Protein AF-A0A132MU27-F1 (afdb_monomer_lite)

pLDDT: mean 71.41, std 14.37, range [37.22, 94.31]

Secondary structure (DSSP, 8-state):
--------PPPHHHHHHHHHTSHHHHHHHHHHHHTHHHHHHHHHHHHHHHHHTTT-SHHHHHHHHHHHHHHHH--SS-TT--HHHHHHHHHHHHHHHHHHHHHHHHHHHSGGGSHHHHHHHHHHHHHHHHHHHHHHHS-----SHHHHHHHHT-HHHHHHHHHHHHHHHHHHHHTT--

InterPro domains:
  IPR012440 Helical membrane plugin domain [PF07849] (136-173)

Foldseek 3Di:
DDDDPDDPDQPVVNVVVVQCVPVVSVVVVVVCVVCVVVVVVVVVVVVVCVVCVVPDPPVVVVVVVVVVVVVVVPPDDPVPDPPVVVVVVCVVVVVVCVVCVVVVVCCCPDCVVPPVVVVVVVVVVVVVVVVVVCCVVPNDDQPDPVSVVVCCVDPVNVVVVVVVVVVVVVVVVVVVPD

Radius of gyration: 27.12 Å; chains: 1; bounding box: 75×50×61 Å

Structure (mmCIF, N/CA/C/O backbone):
data_AF-A0A132MU27-F1
#
_entry.id   AF-A0A132MU27-F1
#
loop_
_atom_site.group_PDB
_atom_site.id
_atom_site.type_symbol
_atom_site.label_atom_id
_atom_site.label_alt_id
_atom_site.label_comp_id
_atom_site.label_asym_id
_atom_site.label_entity_id
_atom_site.label_seq_id
_atom_site.pdbx_PDB_ins_code
_atom_site.Cartn_x
_atom_site.Cartn_y
_atom_site.Cartn_z
_atom_site.occupancy
_atom_site.B_iso_or_equiv
_atom_site.auth_seq_id
_atom_site.auth_comp_id
_atom_site.auth_asym_id
_atom_site.auth_atom_id
_atom_site.pdbx_PDB_model_num
ATOM 1 N N . MET A 1 1 ? -47.646 1.690 -1.107 1.00 37.22 1 MET A N 1
ATOM 2 C CA . MET A 1 1 ? -47.202 0.755 -2.160 1.00 37.22 1 MET A CA 1
ATOM 3 C C . MET A 1 1 ? -45.882 1.302 -2.684 1.00 37.22 1 MET A C 1
ATOM 5 O O . MET A 1 1 ? -45.876 2.269 -3.428 1.00 37.22 1 MET A O 1
ATOM 9 N N . THR A 1 2 ? -44.783 0.818 -2.113 1.00 47.59 2 THR A N 1
ATOM 10 C CA . THR A 1 2 ? -43.403 1.293 -2.293 1.00 47.59 2 THR A CA 1
ATOM 11 C C . THR A 1 2 ? -42.702 0.382 -3.291 1.00 47.59 2 THR A C 1
ATOM 13 O O . THR A 1 2 ? -42.599 -0.813 -3.022 1.00 47.59 2 THR A O 1
ATOM 16 N N . ILE A 1 3 ? -42.241 0.920 -4.419 1.00 47.19 3 ILE A N 1
ATOM 17 C CA . ILE A 1 3 ? -41.432 0.178 -5.391 1.00 47.19 3 ILE A CA 1
ATOM 18 C C . ILE A 1 3 ? -40.137 0.967 -5.627 1.00 47.19 3 ILE A C 1
ATOM 20 O O . ILE A 1 3 ? -40.145 2.046 -6.205 1.00 47.19 3 ILE A O 1
ATOM 24 N N . GLU A 1 4 ? -39.067 0.392 -5.076 1.00 43.28 4 GLU A N 1
ATOM 25 C CA . GLU A 1 4 ? -37.697 0.355 -5.601 1.00 43.28 4 GLU A CA 1
ATOM 26 C C . GLU A 1 4 ? -36.893 1.651 -5.747 1.00 43.28 4 GLU A C 1
ATOM 28 O O . GLU A 1 4 ? -36.671 2.174 -6.833 1.00 43.28 4 GLU A O 1
ATOM 33 N N . SER A 1 5 ? -36.279 2.050 -4.632 1.00 44.66 5 SER A N 1
ATOM 34 C CA . SER A 1 5 ? -34.991 2.748 -4.651 1.00 44.66 5 SER A CA 1
ATOM 35 C C . SER A 1 5 ? -33.880 1.698 -4.822 1.00 44.66 5 SER A C 1
ATOM 37 O O . SER A 1 5 ? -33.265 1.257 -3.850 1.00 44.66 5 SER A O 1
ATOM 39 N N . GLN A 1 6 ? -33.703 1.190 -6.046 1.00 46.72 6 GLN A N 1
ATOM 40 C CA . GLN A 1 6 ? -32.565 0.333 -6.388 1.00 46.72 6 GLN A CA 1
ATOM 41 C C . GLN A 1 6 ? -31.283 1.176 -6.391 1.00 46.72 6 GLN A C 1
ATOM 43 O O . GLN A 1 6 ? -31.181 2.199 -7.062 1.00 46.72 6 GLN A O 1
ATOM 48 N N . LEU A 1 7 ? -30.313 0.723 -5.601 1.00 46.75 7 LEU A N 1
ATOM 49 C CA . LEU A 1 7 ? -28.955 1.239 -5.483 1.00 46.75 7 LEU A CA 1
ATOM 50 C C . LEU A 1 7 ? -28.255 1.214 -6.851 1.00 46.75 7 LEU A C 1
ATOM 52 O O . LEU A 1 7 ? -27.777 0.169 -7.291 1.00 46.75 7 LEU A O 1
ATOM 56 N N . ILE A 1 8 ? -28.170 2.365 -7.516 1.00 54.19 8 ILE A N 1
ATOM 57 C CA . ILE A 1 8 ? -27.272 2.555 -8.658 1.00 54.19 8 ILE A CA 1
ATOM 58 C C . ILE A 1 8 ? -25.855 2.590 -8.078 1.00 54.19 8 ILE A C 1
ATOM 60 O O . ILE A 1 8 ? -25.443 3.585 -7.483 1.00 54.19 8 ILE A O 1
ATOM 64 N N . ALA A 1 9 ? -25.122 1.479 -8.178 1.00 55.44 9 ALA A N 1
ATOM 65 C CA . ALA A 1 9 ? -23.683 1.491 -7.934 1.00 55.44 9 ALA A CA 1
ATOM 66 C C . ALA A 1 9 ? -23.051 2.536 -8.874 1.00 55.44 9 ALA A C 1
ATOM 68 O O . ALA A 1 9 ? -23.432 2.556 -10.049 1.00 55.44 9 ALA A O 1
ATOM 69 N N . PRO A 1 10 ? -22.130 3.399 -8.400 1.00 56.47 10 PRO A N 1
ATOM 70 C CA . PRO A 1 10 ? -21.512 4.406 -9.255 1.00 56.47 10 PRO A CA 1
ATOM 71 C C . PRO A 1 10 ? -20.882 3.690 -10.446 1.00 56.47 10 PRO A C 1
ATOM 73 O O . PRO A 1 10 ? -20.063 2.780 -10.272 1.00 56.47 10 PRO A O 1
ATOM 76 N N . SER A 1 11 ? -21.325 4.035 -11.654 1.00 72.56 11 SER A N 1
ATOM 77 C CA . SER A 1 11 ? -20.802 3.381 -12.840 1.00 72.56 11 SER A CA 1
ATOM 78 C C . SER A 1 11 ? -19.321 3.759 -12.985 1.00 72.56 11 SER A C 1
ATOM 80 O O . SER A 1 11 ? -18.911 4.848 -12.571 1.00 72.56 11 SER A O 1
ATOM 82 N N . PRO A 1 12 ? -18.472 2.901 -13.576 1.00 65.19 12 PRO A N 1
ATOM 83 C CA . PRO A 1 12 ? -17.072 3.244 -13.841 1.00 65.19 12 PRO A CA 1
ATOM 84 C C . PRO A 1 12 ? -16.915 4.562 -14.617 1.00 65.19 12 PRO A C 1
ATOM 86 O O . PRO A 1 12 ? -15.905 5.248 -14.480 1.00 65.19 12 PRO A O 1
ATOM 89 N N . VAL A 1 13 ? -17.935 4.926 -15.399 1.00 71.12 13 VAL A N 1
ATOM 90 C CA . VAL A 1 13 ? -18.027 6.189 -16.134 1.00 71.12 13 VAL A CA 1
ATOM 91 C C . VAL A 1 13 ? -18.216 7.373 -15.184 1.00 71.12 13 VAL A C 1
ATOM 93 O O . VAL A 1 13 ? -17.551 8.384 -15.371 1.00 71.12 13 VAL A O 1
ATOM 96 N N . ASP A 1 14 ? -19.009 7.241 -14.119 1.00 76.31 14 ASP A N 1
ATOM 97 C CA . ASP A 1 14 ? -19.209 8.296 -13.109 1.00 76.31 14 ASP A CA 1
ATOM 98 C C . ASP A 1 14 ? -17.938 8.539 -12.272 1.00 76.31 14 ASP A C 1
ATOM 100 O O . ASP A 1 14 ? -17.603 9.669 -11.906 1.00 76.31 14 ASP A O 1
ATOM 104 N N . ALA A 1 15 ? -17.164 7.481 -12.018 1.00 74.06 15 ALA A N 1
ATOM 105 C CA . ALA A 1 15 ? -15.860 7.582 -11.361 1.00 74.06 15 ALA A CA 1
ATOM 106 C C . ALA A 1 15 ? -14.797 8.259 -12.251 1.00 74.06 15 ALA A C 1
ATOM 108 O O . ALA A 1 15 ? -13.888 8.919 -11.749 1.00 74.06 15 ALA A O 1
ATOM 109 N N . LEU A 1 16 ? -14.904 8.110 -13.574 1.00 72.81 16 LEU A N 1
ATOM 110 C CA . LEU A 1 16 ? -14.079 8.836 -14.542 1.00 72.81 16 LEU A CA 1
ATOM 111 C C . LEU A 1 16 ? -14.532 10.291 -14.670 1.00 72.81 16 LEU A C 1
ATOM 113 O O . LEU A 1 16 ? -13.689 11.182 -14.674 1.00 72.81 16 LEU A O 1
ATOM 117 N N . LEU A 1 17 ? -15.843 10.540 -14.707 1.00 76.25 17 LEU A N 1
ATOM 118 C CA . LEU A 1 17 ? -16.416 11.883 -14.772 1.00 76.25 17 LEU A CA 1
ATOM 119 C C . LEU A 1 17 ? -15.997 12.729 -13.566 1.00 76.25 17 LEU A C 1
ATOM 121 O O . LEU A 1 17 ? -15.486 13.825 -13.749 1.00 76.25 17 LEU A O 1
ATOM 125 N N . SER A 1 18 ? -16.094 12.180 -12.352 1.00 77.00 18 SER A N 1
ATOM 126 C CA . SER A 1 18 ? -15.667 12.876 -11.125 1.00 77.00 18 SER A CA 1
ATOM 127 C C . SER A 1 18 ? -14.172 13.213 -11.099 1.00 77.00 18 SER A C 1
ATOM 129 O O . SER A 1 18 ? -13.781 14.233 -10.541 1.00 77.00 18 SER A O 1
ATOM 131 N N . LYS A 1 19 ? -13.320 12.405 -11.745 1.00 70.00 19 LYS A N 1
ATOM 132 C CA . LYS A 1 19 ? -11.892 12.722 -11.924 1.00 70.00 19 LYS A CA 1
ATOM 133 C C . LYS A 1 19 ? -11.653 13.760 -13.018 1.00 70.00 19 LYS A C 1
ATOM 135 O O . LYS A 1 19 ? -10.739 14.566 -12.905 1.00 70.00 19 LYS A O 1
ATOM 140 N N . LEU A 1 20 ? -12.463 13.760 -14.073 1.00 73.75 20 LEU A N 1
ATOM 141 C CA . LEU A 1 20 ? -12.405 14.761 -15.143 1.00 73.75 20 LEU A CA 1
ATOM 142 C C . LEU A 1 20 ? -12.992 16.116 -14.722 1.00 73.75 20 LEU A C 1
ATOM 144 O O . LEU A 1 20 ? -12.751 17.112 -15.388 1.00 73.75 20 LEU A O 1
ATOM 148 N N . GLU A 1 21 ? -13.723 16.188 -13.613 1.00 79.38 21 GLU A N 1
ATOM 149 C CA . GLU A 1 21 ? -14.134 17.460 -13.009 1.00 79.38 21 GLU A CA 1
ATOM 150 C C . GLU A 1 21 ? -12.968 18.178 -12.305 1.00 79.38 21 GLU A C 1
ATOM 152 O O . GLU A 1 21 ? -13.040 19.382 -12.049 1.00 79.38 21 GLU A O 1
ATOM 157 N N . GLU A 1 22 ? -11.860 17.481 -12.026 1.00 87.31 22 GLU A N 1
ATOM 158 C CA . GLU A 1 22 ? -10.672 18.090 -11.434 1.00 87.31 22 GLU A CA 1
ATOM 159 C C . GLU A 1 22 ? -9.880 18.888 -12.496 1.00 87.31 22 GLU A C 1
ATOM 161 O O . GLU A 1 22 ? -9.297 18.301 -13.414 1.00 87.31 22 GLU A O 1
ATOM 166 N N . PRO A 1 23 ? -9.736 20.224 -12.368 1.00 74.94 23 PRO A N 1
ATOM 167 C CA . PRO A 1 23 ? -9.128 21.063 -13.408 1.00 74.94 23 PRO A CA 1
ATOM 168 C C . PRO A 1 23 ? -7.649 20.741 -13.662 1.00 74.94 23 PRO A C 1
ATOM 170 O O . PRO A 1 23 ? -7.143 20.945 -14.763 1.00 74.94 23 PRO A O 1
ATOM 173 N N . ARG A 1 24 ? -6.950 20.195 -12.659 1.00 68.25 24 ARG A N 1
ATOM 174 C CA . ARG A 1 24 ? -5.571 19.711 -12.817 1.00 68.25 24 ARG A CA 1
ATOM 175 C C . ARG A 1 24 ? -5.498 18.456 -13.686 1.00 68.25 24 ARG A C 1
ATOM 177 O O . ARG A 1 24 ? -4.551 18.323 -14.452 1.00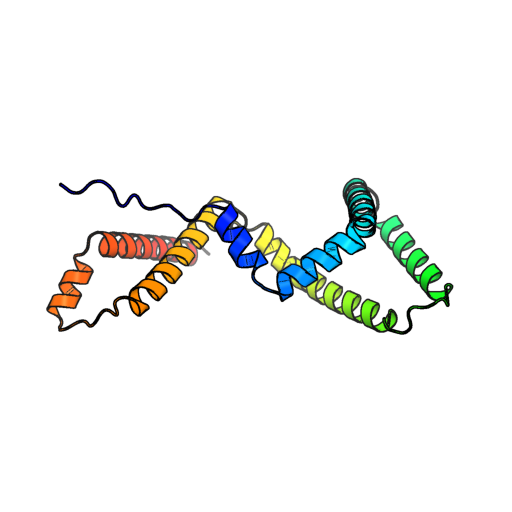 68.25 24 ARG A O 1
ATOM 184 N N . ILE A 1 25 ? -6.482 17.561 -13.577 1.00 80.50 25 ILE A N 1
ATOM 185 C CA . ILE A 1 25 ? -6.540 16.328 -14.367 1.00 80.50 25 ILE A CA 1
ATOM 186 C C . ILE A 1 25 ? -6.882 16.667 -15.813 1.00 80.50 25 ILE A C 1
ATOM 188 O O . ILE A 1 25 ? -6.219 16.165 -16.710 1.00 80.50 25 ILE A O 1
ATOM 192 N N . VAL A 1 26 ? -7.826 17.581 -16.048 1.00 77.56 26 VAL A N 1
ATOM 193 C CA . VAL A 1 26 ? -8.151 18.058 -17.402 1.00 77.56 26 VAL A CA 1
ATOM 194 C C . VAL A 1 26 ? -6.949 18.720 -18.069 1.00 77.56 26 VAL A C 1
ATOM 196 O O . VAL A 1 26 ? -6.654 18.412 -19.217 1.00 77.56 26 VAL A O 1
ATOM 199 N N . ALA A 1 27 ? -6.220 19.582 -17.353 1.00 70.12 27 ALA A N 1
ATOM 200 C CA . ALA A 1 27 ? -5.030 20.237 -17.893 1.00 70.12 27 ALA A CA 1
ATOM 201 C C . ALA A 1 27 ? -3.914 19.235 -18.227 1.00 70.12 27 ALA A C 1
ATOM 203 O O . ALA A 1 27 ? -3.330 19.314 -19.302 1.00 70.12 27 ALA A O 1
ATOM 204 N N . ALA A 1 28 ? -3.657 18.263 -17.346 1.00 68.56 28 ALA A N 1
ATOM 205 C CA . ALA A 1 28 ? -2.678 17.209 -17.602 1.00 68.56 28 ALA A CA 1
ATOM 206 C C . ALA A 1 28 ? -3.109 16.278 -18.747 1.00 68.56 28 ALA A C 1
ATOM 208 O O . ALA A 1 28 ? -2.270 15.840 -19.524 1.00 68.56 28 ALA A O 1
ATOM 209 N N . LEU A 1 29 ? -4.408 15.985 -18.875 1.00 79.81 29 LEU A N 1
ATOM 210 C CA . LEU A 1 29 ? -4.938 15.172 -19.968 1.00 79.81 29 LEU A CA 1
ATOM 211 C C . LEU A 1 29 ? -4.838 15.913 -21.303 1.00 79.81 29 LEU A C 1
ATOM 213 O O . LEU A 1 29 ? -4.479 15.302 -22.302 1.00 79.81 29 LEU A O 1
ATOM 217 N N . ASN A 1 30 ? -5.122 17.217 -21.311 1.00 78.69 30 ASN A N 1
ATOM 218 C CA . ASN A 1 30 ? -4.982 18.055 -22.495 1.00 78.69 30 ASN A CA 1
ATOM 219 C C . ASN A 1 30 ? -3.516 18.161 -22.921 1.00 78.69 30 ASN A C 1
ATOM 221 O O . ASN A 1 30 ? -3.220 17.915 -24.076 1.00 78.69 30 ASN A O 1
ATOM 225 N N . ASP A 1 31 ? -2.597 18.400 -21.984 1.00 73.31 31 ASP A N 1
ATOM 226 C CA . ASP A 1 31 ? -1.155 18.438 -22.262 1.00 73.31 31 ASP A CA 1
ATOM 227 C C . ASP A 1 31 ? -0.625 17.086 -22.783 1.00 73.31 31 ASP A C 1
ATOM 229 O O . ASP A 1 31 ? 0.177 17.030 -23.713 1.00 73.31 31 ASP A O 1
ATOM 233 N N . LEU A 1 32 ? -1.131 15.971 -22.245 1.00 74.00 32 LEU A N 1
ATOM 234 C CA . LEU A 1 32 ? -0.794 14.624 -22.713 1.00 74.00 32 LEU A CA 1
ATOM 235 C C . LEU A 1 32 ? -1.348 14.338 -24.118 1.00 74.00 32 LEU A C 1
ATOM 237 O O . LEU A 1 32 ? -0.684 13.682 -24.920 1.00 74.00 32 LEU A O 1
ATOM 241 N N . LEU A 1 33 ? -2.559 14.820 -24.410 1.00 76.88 33 LEU A N 1
ATOM 242 C CA . LEU A 1 33 ? -3.192 14.721 -25.726 1.00 76.88 33 LEU A CA 1
ATOM 243 C C . LEU A 1 33 ? -2.487 15.612 -26.756 1.00 76.88 33 LEU A C 1
ATOM 245 O O . LEU A 1 33 ? -2.247 15.158 -27.873 1.00 76.88 33 LEU A O 1
ATOM 249 N N . ASP A 1 34 ? -2.085 16.821 -26.367 1.00 78.19 34 ASP A N 1
ATOM 250 C CA . ASP A 1 34 ? -1.342 17.773 -27.201 1.00 78.19 34 ASP A CA 1
ATOM 251 C C . ASP A 1 34 ? 0.036 17.216 -27.608 1.00 78.19 34 ASP A C 1
ATOM 253 O O . ASP A 1 34 ? 0.554 17.537 -28.678 1.00 78.19 34 ASP A O 1
ATOM 257 N N . HIS A 1 35 ? 0.608 16.319 -26.796 1.00 75.75 35 HIS A N 1
ATOM 258 C CA . HIS A 1 35 ? 1.893 15.662 -27.051 1.00 75.75 35 HIS A CA 1
ATOM 259 C C . HIS A 1 35 ? 1.763 14.155 -27.341 1.00 75.75 35 HIS A C 1
ATOM 261 O O . HIS A 1 35 ? 2.747 13.412 -27.245 1.00 75.75 35 HIS A O 1
ATOM 267 N N . ALA A 1 36 ? 0.574 13.684 -27.735 1.00 71.31 36 ALA A N 1
ATOM 268 C CA . ALA A 1 36 ? 0.296 12.263 -27.965 1.00 71.31 36 ALA A CA 1
ATOM 269 C C . ALA A 1 36 ? 1.188 11.629 -29.048 1.00 71.31 36 ALA A C 1
ATOM 271 O O . ALA A 1 36 ? 1.588 10.469 -28.923 1.00 71.31 36 ALA A O 1
ATOM 272 N N . ASP A 1 37 ? 1.577 12.398 -30.066 1.00 69.56 37 ASP A N 1
ATOM 273 C CA . ASP A 1 37 ? 2.483 11.933 -31.122 1.00 69.56 37 ASP A CA 1
ATOM 274 C C . ASP A 1 37 ? 3.897 11.653 -30.587 1.00 69.56 37 ASP A C 1
ATOM 276 O O . ASP A 1 37 ? 4.529 10.659 -30.957 1.00 69.56 37 ASP A O 1
ATOM 280 N N . LEU A 1 38 ? 4.384 12.472 -29.648 1.00 69.81 38 LEU A N 1
ATOM 281 C CA . LEU A 1 38 ? 5.667 12.236 -28.981 1.00 69.81 38 LEU A CA 1
ATOM 282 C C . LEU A 1 38 ? 5.593 11.013 -28.069 1.00 69.81 38 LEU A C 1
ATOM 284 O O . LEU A 1 38 ? 6.534 10.224 -28.039 1.00 69.81 38 LEU A O 1
ATOM 288 N N . LEU A 1 39 ? 4.468 10.807 -27.380 1.00 66.94 39 LEU A N 1
ATOM 289 C CA . LEU A 1 39 ? 4.248 9.614 -26.560 1.00 66.94 39 LEU A CA 1
ATOM 290 C C . LEU A 1 39 ? 4.228 8.342 -27.403 1.00 66.94 39 LEU A C 1
ATOM 292 O O . LEU A 1 39 ? 4.788 7.334 -26.982 1.00 66.94 39 LEU A O 1
ATOM 296 N N . ALA A 1 40 ? 3.642 8.383 -28.601 1.00 67.94 40 ALA A N 1
ATOM 297 C CA . ALA A 1 40 ? 3.657 7.256 -29.524 1.00 67.94 40 ALA A CA 1
ATOM 298 C C . ALA A 1 40 ? 5.091 6.903 -29.955 1.00 67.94 40 ALA A C 1
ATOM 300 O O . ALA A 1 40 ? 5.473 5.732 -29.931 1.00 67.94 40 ALA A O 1
ATOM 301 N N . ILE A 1 41 ? 5.919 7.904 -30.268 1.00 69.94 41 ILE A N 1
ATOM 302 C CA . ILE A 1 41 ? 7.333 7.709 -30.627 1.00 69.94 41 ILE A CA 1
ATOM 303 C C . ILE A 1 41 ? 8.133 7.164 -29.435 1.00 69.94 41 ILE A C 1
ATOM 305 O O . ILE A 1 41 ? 8.926 6.234 -29.591 1.00 69.94 41 ILE A O 1
ATOM 309 N N . LEU A 1 42 ? 7.895 7.695 -28.235 1.00 72.06 42 LEU A N 1
ATOM 310 C CA . LEU A 1 42 ? 8.569 7.281 -27.004 1.00 72.06 42 LEU A CA 1
ATOM 311 C C . LEU A 1 42 ? 8.180 5.851 -26.614 1.00 72.06 42 LEU A C 1
ATOM 313 O O . LEU A 1 42 ? 9.039 5.055 -26.243 1.00 72.06 42 LEU A O 1
ATOM 317 N N . LEU A 1 43 ? 6.908 5.485 -26.781 1.00 72.75 43 LEU A N 1
ATOM 318 C CA . LEU A 1 43 ? 6.397 4.144 -26.516 1.00 72.75 43 LEU A CA 1
ATOM 319 C C . LEU A 1 43 ? 6.918 3.120 -27.532 1.00 72.75 43 LEU A C 1
ATOM 321 O O . LEU A 1 43 ? 7.265 2.003 -27.153 1.00 72.75 43 LEU A O 1
ATOM 325 N N . VAL A 1 44 ? 7.036 3.496 -28.808 1.00 70.75 44 VAL A N 1
ATOM 326 C CA . VAL A 1 44 ? 7.665 2.661 -29.844 1.00 70.75 44 VAL A CA 1
ATOM 327 C C . VAL A 1 44 ? 9.161 2.486 -29.568 1.00 70.75 44 VAL A C 1
ATOM 329 O O . VAL A 1 44 ? 9.665 1.364 -29.651 1.00 70.75 44 VAL A O 1
ATOM 332 N N . GLY A 1 45 ? 9.857 3.555 -29.174 1.00 66.06 45 GLY A N 1
ATOM 333 C CA . GLY A 1 45 ? 11.263 3.509 -28.768 1.00 66.06 45 GLY A CA 1
ATOM 334 C C . GLY A 1 45 ? 11.487 2.630 -27.536 1.00 66.06 45 GLY A C 1
ATOM 335 O O . GLY A 1 45 ? 12.375 1.778 -27.536 1.00 66.06 45 GLY A O 1
ATOM 336 N N . LEU A 1 46 ? 10.630 2.761 -26.521 1.00 69.69 46 LEU A N 1
ATOM 337 C CA . LEU A 1 46 ? 10.674 1.959 -25.300 1.00 69.69 46 LEU A CA 1
ATOM 338 C C . LEU A 1 46 ? 10.346 0.486 -25.572 1.00 69.69 46 LEU A C 1
ATOM 340 O O . LEU A 1 46 ? 11.036 -0.396 -25.074 1.00 69.69 46 LEU A O 1
ATOM 344 N N . ASN A 1 47 ? 9.351 0.197 -26.413 1.00 59.97 47 ASN A N 1
ATOM 345 C CA . ASN A 1 47 ? 9.035 -1.166 -26.844 1.00 59.97 47 ASN A CA 1
ATOM 346 C C . ASN A 1 47 ? 10.191 -1.792 -27.647 1.00 59.97 47 ASN A C 1
ATOM 348 O O . ASN A 1 47 ? 10.471 -2.983 -27.511 1.00 59.97 47 ASN A O 1
ATOM 352 N N . GLY A 1 48 ? 10.901 -0.989 -28.444 1.00 61.97 48 GLY A N 1
ATOM 353 C CA . GLY A 1 48 ? 12.129 -1.395 -29.127 1.00 61.97 48 GLY A CA 1
ATOM 354 C C . GLY A 1 48 ? 13.272 -1.701 -28.158 1.00 61.97 48 GLY A C 1
ATOM 355 O O . GLY A 1 48 ? 13.953 -2.710 -28.326 1.00 61.97 48 GLY A O 1
ATOM 356 N N . LEU A 1 49 ? 13.444 -0.884 -27.116 1.00 58.84 49 LEU A N 1
ATOM 357 C CA . LEU A 1 49 ? 14.444 -1.085 -26.066 1.00 58.84 49 LEU A CA 1
ATOM 358 C C . LEU A 1 49 ? 14.157 -2.346 -25.238 1.00 58.84 49 LEU A C 1
ATOM 360 O O . LEU A 1 49 ? 15.050 -3.164 -25.043 1.00 58.84 49 LEU A O 1
ATOM 364 N N . VAL A 1 50 ? 12.906 -2.552 -24.822 1.00 62.53 50 VAL A N 1
ATOM 365 C CA . VAL A 1 50 ? 12.480 -3.727 -24.044 1.00 62.53 50 VAL A CA 1
ATOM 366 C C . VAL A 1 50 ? 12.617 -5.013 -24.863 1.00 62.53 50 VAL A C 1
ATOM 368 O O . VAL A 1 50 ? 13.132 -6.005 -24.358 1.00 62.53 50 VAL A O 1
ATOM 371 N N . ARG A 1 51 ? 12.247 -4.999 -26.152 1.00 57.56 51 ARG A N 1
ATOM 372 C CA . ARG A 1 51 ? 12.430 -6.161 -27.045 1.00 57.56 51 ARG A CA 1
ATOM 373 C C . ARG A 1 51 ? 13.893 -6.496 -27.336 1.00 57.56 51 ARG A C 1
ATOM 375 O O . ARG A 1 51 ? 14.178 -7.626 -27.718 1.00 57.56 51 ARG A O 1
ATOM 382 N N . ARG A 1 52 ? 14.808 -5.532 -27.203 1.00 54.91 52 ARG A N 1
ATOM 383 C CA . ARG A 1 52 ? 16.248 -5.701 -27.474 1.00 54.91 52 ARG A CA 1
ATOM 384 C C . ARG A 1 52 ? 17.084 -5.869 -26.199 1.00 54.91 52 ARG A C 1
ATOM 386 O O . ARG A 1 52 ? 18.256 -6.231 -26.289 1.00 54.91 52 ARG A O 1
ATOM 393 N N . GLY A 1 53 ? 16.464 -5.662 -25.035 1.00 49.34 53 GLY A N 1
ATOM 394 C CA . GLY A 1 53 ? 17.064 -5.761 -23.705 1.00 49.34 53 GLY A CA 1
ATOM 395 C C . GLY A 1 53 ? 17.521 -7.164 -23.301 1.00 49.34 53 GLY A C 1
ATOM 396 O O . GLY A 1 53 ? 18.304 -7.277 -22.367 1.00 49.34 53 GLY A O 1
ATOM 397 N N . GLU A 1 54 ? 17.124 -8.222 -24.017 1.00 51.28 54 GLU A N 1
ATOM 398 C CA . GLU A 1 54 ? 17.636 -9.575 -23.746 1.00 51.28 54 GLU A CA 1
ATOM 399 C C . GLU A 1 54 ? 19.026 -9.858 -24.347 1.00 51.28 54 GLU A C 1
ATOM 401 O O . GLU A 1 54 ? 19.620 -10.878 -24.010 1.00 51.28 54 GLU A O 1
ATOM 406 N N . VAL A 1 55 ? 19.583 -8.993 -25.214 1.00 52.69 55 VAL A N 1
ATOM 407 C CA . VAL A 1 55 ? 20.821 -9.336 -25.957 1.00 52.69 55 VAL A CA 1
ATOM 408 C C . VAL A 1 55 ? 21.946 -8.296 -25.857 1.00 52.69 55 VAL A C 1
ATOM 410 O O . VAL A 1 55 ? 23.071 -8.598 -26.240 1.00 52.69 55 VAL A O 1
ATOM 413 N N . ILE A 1 56 ? 21.722 -7.072 -25.363 1.00 49.72 56 ILE A N 1
ATOM 414 C CA . ILE A 1 56 ? 22.707 -5.994 -25.573 1.00 49.72 56 ILE A CA 1
ATOM 415 C C . ILE A 1 56 ? 22.839 -5.062 -24.358 1.00 49.72 56 ILE A C 1
ATOM 417 O O . ILE A 1 56 ? 22.350 -3.936 -24.364 1.00 49.72 56 ILE A O 1
ATOM 421 N N . GLY A 1 57 ? 23.530 -5.522 -23.313 1.00 51.88 57 GLY A N 1
ATOM 422 C CA . GLY A 1 57 ? 23.945 -4.660 -22.197 1.00 51.88 57 GLY A CA 1
ATOM 423 C C . GLY A 1 57 ? 25.062 -3.678 -22.584 1.00 51.88 57 GLY A C 1
ATOM 424 O O . GLY A 1 57 ? 25.023 -2.513 -22.197 1.00 51.88 57 GLY A O 1
ATOM 425 N N . GLU A 1 58 ? 26.020 -4.115 -23.408 1.00 53.06 58 GLU A N 1
ATOM 426 C CA . GLU A 1 58 ? 27.194 -3.307 -23.786 1.00 53.06 58 GLU A CA 1
ATOM 427 C C . GLU A 1 58 ? 26.867 -2.219 -24.817 1.00 53.06 58 GLU A C 1
ATOM 429 O O . GLU A 1 58 ? 27.191 -1.057 -24.588 1.00 53.06 58 GLU A O 1
ATOM 434 N N . ALA A 1 59 ? 26.109 -2.515 -25.882 1.00 53.88 59 ALA A N 1
ATOM 435 C CA . ALA A 1 59 ? 25.752 -1.462 -26.845 1.00 53.88 59 ALA A CA 1
ATOM 436 C C . ALA A 1 59 ? 24.691 -0.475 -26.319 1.00 53.88 59 ALA A C 1
ATOM 438 O O . ALA A 1 59 ? 24.480 0.572 -26.927 1.00 53.88 59 ALA A O 1
ATOM 439 N N . PHE A 1 60 ? 24.032 -0.765 -25.189 1.00 55.12 60 PHE A N 1
ATOM 440 C CA . PHE A 1 60 ? 23.199 0.223 -24.501 1.00 55.12 60 PHE A CA 1
ATOM 441 C C . PHE A 1 60 ? 24.060 1.277 -23.795 1.00 55.12 60 PHE A C 1
ATOM 443 O O . PHE A 1 60 ? 23.759 2.466 -23.879 1.00 55.12 60 PHE A O 1
ATOM 450 N N . ALA A 1 61 ? 25.158 0.860 -23.156 1.00 56.28 61 ALA A N 1
ATOM 451 C CA . ALA A 1 61 ? 26.117 1.786 -22.560 1.00 56.28 61 ALA A CA 1
ATOM 452 C C . ALA A 1 61 ? 26.757 2.689 -23.628 1.00 56.28 61 ALA A C 1
ATOM 454 O O . ALA A 1 61 ? 26.841 3.904 -23.432 1.00 56.28 61 ALA A O 1
ATOM 455 N N . ASP A 1 62 ? 27.102 2.117 -24.784 1.00 56.28 62 ASP A N 1
ATOM 456 C CA . ASP A 1 62 ? 27.649 2.872 -25.915 1.00 56.28 62 ASP A CA 1
ATOM 457 C C . ASP A 1 62 ? 26.617 3.830 -26.523 1.00 56.28 62 ASP A C 1
ATOM 459 O O . ASP A 1 62 ? 26.927 5.001 -26.726 1.00 56.28 62 ASP A O 1
ATOM 463 N N . ALA A 1 63 ? 25.363 3.402 -26.708 1.00 58.91 63 ALA A N 1
ATOM 464 C CA . ALA A 1 63 ? 24.295 4.265 -27.220 1.00 58.91 63 ALA A CA 1
ATOM 465 C C . ALA A 1 63 ? 23.956 5.426 -26.266 1.00 58.91 63 ALA A C 1
ATOM 467 O O . ALA A 1 63 ? 23.681 6.540 -26.709 1.00 58.91 63 ALA A O 1
ATOM 468 N N . VAL A 1 64 ? 24.003 5.200 -24.947 1.00 59.59 64 VAL A N 1
ATOM 469 C CA . VAL A 1 64 ? 23.827 6.261 -23.939 1.00 59.59 64 VAL A CA 1
ATOM 470 C C . VAL A 1 64 ? 25.016 7.227 -23.943 1.00 59.59 64 VAL A C 1
ATOM 472 O O . VAL A 1 64 ? 24.824 8.435 -23.779 1.00 59.59 64 VAL A O 1
ATOM 475 N N . SER A 1 65 ? 26.235 6.722 -24.147 1.00 62.12 65 SER A N 1
ATOM 476 C CA . SER A 1 65 ? 27.447 7.539 -24.278 1.00 62.12 65 SER A CA 1
ATOM 477 C C . SER A 1 65 ? 27.420 8.393 -25.551 1.00 62.12 65 SER A C 1
ATOM 479 O O . SER A 1 65 ? 27.703 9.590 -25.506 1.00 62.12 65 SER A O 1
ATOM 481 N N . GLU A 1 66 ? 26.981 7.815 -26.668 1.00 63.94 66 GLU A N 1
ATOM 482 C CA . GLU A 1 66 ? 26.850 8.485 -27.962 1.00 63.94 66 GLU A CA 1
ATOM 483 C C . GLU A 1 66 ? 25.728 9.530 -27.950 1.00 63.94 66 GLU A C 1
ATOM 485 O O . GLU A 1 66 ? 25.924 10.649 -28.421 1.00 63.94 66 GLU A O 1
ATOM 490 N N . LEU A 1 67 ? 24.592 9.234 -27.307 1.00 63.28 67 LEU A N 1
ATOM 491 C CA . LEU A 1 67 ? 23.505 10.196 -27.110 1.00 63.28 67 LEU A CA 1
ATOM 492 C C . LEU A 1 67 ? 23.929 11.363 -26.207 1.00 63.28 67 LEU A C 1
ATOM 494 O O . LEU A 1 67 ? 23.590 12.512 -26.484 1.00 63.28 67 LEU A O 1
ATOM 498 N N . ARG A 1 68 ? 24.711 11.093 -25.152 1.00 58.75 68 ARG A N 1
ATOM 499 C CA . ARG A 1 68 ? 25.311 12.135 -24.304 1.00 58.75 68 ARG A CA 1
ATOM 500 C C . ARG A 1 68 ? 26.299 12.992 -25.097 1.00 58.75 68 ARG A C 1
ATOM 502 O O . ARG A 1 68 ? 26.280 14.210 -24.946 1.00 58.75 68 ARG A O 1
ATOM 509 N N . GLY A 1 69 ? 27.104 12.372 -25.961 1.00 60.81 69 GLY A N 1
ATOM 510 C CA . GLY A 1 69 ? 28.024 13.049 -26.876 1.00 60.81 69 GLY A CA 1
ATOM 511 C C . GLY A 1 69 ? 27.306 13.941 -27.894 1.00 60.81 69 GLY A C 1
ATOM 512 O O . GLY A 1 69 ? 27.677 15.102 -28.076 1.00 60.81 69 GLY A O 1
ATOM 513 N N . ALA A 1 70 ? 26.223 13.443 -28.493 1.00 58.16 70 ALA A N 1
ATOM 514 C CA . ALA A 1 70 ? 25.387 14.185 -29.433 1.00 58.16 70 ALA A CA 1
ATOM 515 C C . ALA A 1 70 ? 24.641 15.348 -28.753 1.00 58.16 70 ALA A C 1
ATOM 517 O O . ALA A 1 70 ? 24.584 16.448 -29.302 1.00 58.16 70 ALA A O 1
ATOM 518 N N . ALA A 1 71 ? 24.146 15.147 -27.527 1.00 49.78 71 ALA A N 1
ATOM 519 C CA . ALA A 1 71 ? 23.506 16.193 -26.729 1.00 49.78 71 ALA A CA 1
ATOM 520 C C . ALA A 1 71 ? 24.487 17.301 -26.305 1.00 49.78 71 ALA A C 1
ATOM 522 O O . ALA A 1 71 ? 24.098 18.463 -26.233 1.00 49.78 71 ALA A O 1
ATOM 523 N N . SER A 1 72 ? 25.766 16.978 -26.082 1.00 56.47 72 SER A N 1
ATOM 524 C CA . SER A 1 72 ? 26.810 17.987 -25.849 1.00 56.47 72 SER A CA 1
ATOM 525 C C . SER A 1 72 ? 27.261 18.736 -27.113 1.00 56.47 72 SER A C 1
ATOM 527 O O . SER A 1 72 ? 27.878 19.791 -26.993 1.00 56.47 72 SER A O 1
ATOM 529 N N . GLY A 1 73 ? 26.958 18.217 -28.312 1.00 54.00 73 GLY A N 1
ATOM 530 C CA . GLY A 1 73 ? 27.261 18.859 -29.600 1.00 54.00 73 GLY A CA 1
ATOM 531 C C . GLY A 1 73 ? 26.111 19.691 -30.182 1.00 54.00 73 GLY A C 1
ATOM 532 O O . GLY A 1 73 ? 26.350 20.591 -30.986 1.00 54.00 73 GLY A O 1
ATOM 533 N N . ALA A 1 74 ? 24.869 19.430 -29.769 1.00 50.06 74 ALA A N 1
ATOM 534 C CA . ALA A 1 74 ? 23.692 20.186 -30.181 1.00 50.06 74 ALA A CA 1
ATOM 535 C C . ALA A 1 74 ? 23.451 21.372 -29.234 1.00 50.06 74 ALA A C 1
ATOM 537 O O . ALA A 1 74 ? 22.605 21.336 -28.344 1.00 50.06 74 ALA A O 1
ATOM 538 N N . SER A 1 75 ? 24.192 22.461 -29.434 1.00 52.53 75 SER A N 1
ATOM 539 C CA . SER A 1 75 ? 23.840 23.765 -28.873 1.00 52.53 75 SER A CA 1
ATOM 540 C C . SER A 1 75 ? 22.595 24.300 -29.589 1.00 52.53 75 SER A C 1
ATOM 542 O O . SER A 1 75 ? 22.694 25.112 -30.511 1.00 52.53 75 SER A O 1
ATOM 544 N N . THR A 1 76 ? 21.406 23.800 -29.255 1.00 51.19 76 THR A N 1
ATOM 545 C CA . THR A 1 76 ? 20.157 24.378 -29.766 1.00 51.19 76 THR A CA 1
ATOM 546 C C . THR A 1 76 ? 19.019 24.217 -28.758 1.00 51.19 76 THR A C 1
ATOM 548 O O . THR A 1 76 ? 18.455 23.143 -28.584 1.00 51.19 76 THR A O 1
ATOM 551 N N . SER A 1 77 ? 18.695 25.342 -28.110 1.00 46.00 77 SER A N 1
ATOM 552 C CA . SER A 1 77 ? 17.387 25.685 -27.527 1.00 46.00 77 SER A CA 1
ATOM 553 C C . SER A 1 77 ? 16.774 24.732 -26.486 1.00 46.00 77 SER A C 1
ATOM 555 O O . SER A 1 77 ? 15.649 24.271 -26.660 1.00 46.00 77 SER A O 1
ATOM 557 N N . TRP A 1 78 ? 17.453 24.526 -25.352 1.00 47.44 78 TRP A N 1
ATOM 558 C CA . TRP A 1 78 ? 16.864 23.936 -24.132 1.00 47.44 78 TRP A CA 1
ATOM 559 C C . TRP A 1 78 ? 17.126 24.810 -22.896 1.00 47.44 78 TRP A C 1
ATOM 561 O O . TRP A 1 78 ? 17.514 24.327 -21.839 1.00 47.44 78 TRP A O 1
ATOM 571 N N . GLU A 1 79 ? 16.950 26.124 -23.020 1.00 48.31 79 GLU A N 1
ATOM 572 C CA . GLU A 1 79 ? 17.371 27.112 -22.009 1.00 48.31 79 GLU A CA 1
ATOM 573 C C . GLU A 1 79 ? 16.616 27.012 -20.663 1.00 48.31 79 GLU A C 1
ATOM 575 O O . GLU A 1 79 ? 17.010 27.631 -19.680 1.00 48.31 79 GLU A O 1
ATOM 580 N N . ALA A 1 80 ? 15.566 26.184 -20.583 1.00 53.91 80 ALA A N 1
ATOM 581 C CA . ALA A 1 80 ? 14.808 25.921 -19.356 1.00 53.91 80 ALA A CA 1
ATOM 582 C C . ALA A 1 80 ? 15.078 24.545 -18.718 1.00 53.91 80 ALA A C 1
ATOM 584 O O . ALA A 1 80 ? 14.603 24.282 -17.613 1.00 53.91 80 ALA A O 1
ATOM 585 N N . VAL A 1 81 ? 15.828 23.658 -19.379 1.00 51.31 81 VAL A N 1
ATOM 586 C CA . VAL A 1 81 ? 16.140 22.328 -18.846 1.00 51.31 81 VAL A CA 1
ATOM 587 C C . VAL A 1 81 ? 17.646 22.237 -18.694 1.00 51.31 81 VAL A C 1
ATOM 589 O O . VAL A 1 81 ? 18.366 21.997 -19.659 1.00 51.31 81 VAL A O 1
ATOM 592 N N . ASP A 1 82 ? 18.125 22.412 -17.460 1.00 63.28 82 ASP A N 1
ATOM 593 C CA . ASP A 1 82 ? 19.496 22.079 -17.079 1.00 63.28 82 ASP A CA 1
ATOM 594 C C . ASP A 1 82 ? 19.687 20.562 -17.250 1.00 63.28 82 ASP A C 1
ATOM 596 O O . ASP A 1 82 ? 19.619 19.789 -16.293 1.00 63.28 82 ASP A O 1
ATOM 600 N N . LEU A 1 83 ? 19.933 20.118 -18.482 1.00 67.56 83 LEU A N 1
ATOM 601 C CA . LEU A 1 83 ? 20.271 18.736 -18.813 1.00 67.56 83 LEU A CA 1
ATOM 602 C C . LEU A 1 83 ? 21.399 18.175 -17.935 1.00 67.56 83 LEU A C 1
ATOM 604 O O . LEU A 1 83 ? 21.301 17.009 -17.557 1.00 67.56 83 LEU A O 1
ATOM 608 N N . PRO A 1 84 ? 22.415 18.959 -17.512 1.00 64.62 84 PRO A N 1
ATOM 609 C CA . PRO A 1 84 ? 23.409 18.479 -16.556 1.00 64.62 84 PRO A CA 1
ATOM 610 C C . PRO A 1 84 ? 22.814 18.179 -15.174 1.00 64.62 84 PRO A C 1
ATOM 612 O O . PRO A 1 84 ? 23.207 17.200 -14.543 1.00 64.62 84 PRO A O 1
ATOM 615 N N . LYS A 1 85 ? 21.846 18.982 -14.703 1.00 66.38 85 LYS A N 1
ATOM 616 C CA . LYS A 1 85 ? 21.144 18.743 -13.429 1.00 66.38 85 LYS A CA 1
ATOM 617 C C . LYS A 1 85 ? 20.139 17.610 -13.533 1.00 66.38 85 LYS A C 1
ATOM 619 O O . LYS A 1 85 ? 19.970 16.864 -12.575 1.00 66.38 85 LYS A O 1
ATOM 624 N N . LEU A 1 86 ? 19.480 17.467 -14.679 1.00 70.75 86 LEU A N 1
ATOM 625 C CA . LEU A 1 86 ? 18.581 16.351 -14.940 1.00 70.75 86 LEU A CA 1
ATOM 626 C C . LEU A 1 86 ? 19.370 15.044 -14.997 1.00 70.75 86 LEU A C 1
ATOM 628 O O . LEU A 1 86 ? 18.982 14.079 -14.354 1.00 70.75 86 LEU A O 1
ATOM 632 N N . ALA A 1 87 ? 20.510 15.034 -15.690 1.00 71.12 87 ALA A N 1
ATOM 633 C CA . ALA A 1 87 ? 21.405 13.888 -15.767 1.00 71.12 87 ALA A CA 1
ATOM 634 C C . ALA A 1 87 ? 22.011 13.540 -14.406 1.00 71.12 87 ALA A C 1
ATOM 636 O O . ALA A 1 87 ? 22.090 12.363 -14.072 1.00 71.12 87 ALA A O 1
ATOM 637 N N . SER A 1 88 ? 22.399 14.530 -13.595 1.00 66.50 88 SER A N 1
ATOM 638 C CA . SER A 1 88 ? 22.912 14.267 -12.247 1.00 66.50 88 SER A CA 1
ATOM 639 C C . SER A 1 88 ? 21.810 13.800 -11.297 1.00 66.50 88 SER A C 1
ATOM 641 O O . SER A 1 88 ? 22.042 12.897 -10.499 1.00 66.50 88 SER A O 1
ATOM 643 N N . SER A 1 89 ? 20.596 14.334 -11.428 1.00 69.31 89 SER A N 1
ATOM 644 C CA . SER A 1 89 ? 19.428 13.906 -10.656 1.00 69.31 89 SER A CA 1
ATOM 645 C C . SER A 1 89 ? 18.989 12.501 -11.054 1.00 69.31 89 SER A C 1
ATOM 647 O O . SER A 1 89 ? 18.753 11.685 -10.177 1.00 69.31 89 SER A O 1
ATOM 649 N N . LEU A 1 90 ? 18.978 12.171 -12.348 1.00 77.31 90 LEU A N 1
ATOM 650 C CA . LEU A 1 90 ? 18.750 10.819 -12.861 1.00 77.31 90 LEU A CA 1
ATOM 651 C C . LEU A 1 90 ? 19.858 9.858 -12.445 1.00 77.31 90 LEU A C 1
ATOM 653 O O . LEU A 1 90 ? 19.548 8.743 -12.059 1.00 77.31 90 LEU A O 1
ATOM 657 N N . ALA A 1 91 ? 21.126 10.269 -12.472 1.00 70.44 91 ALA A N 1
ATOM 658 C CA . ALA A 1 91 ? 22.234 9.438 -12.010 1.00 70.44 91 ALA A CA 1
ATOM 659 C C . ALA A 1 91 ? 22.152 9.181 -10.500 1.00 70.44 91 ALA A C 1
ATOM 661 O O . ALA A 1 91 ? 22.369 8.057 -10.067 1.00 70.44 91 ALA A O 1
ATOM 662 N N . THR A 1 92 ? 21.772 10.189 -9.713 1.00 73.44 92 THR A N 1
ATOM 663 C CA . THR A 1 92 ? 21.579 10.064 -8.260 1.00 73.44 92 THR A CA 1
ATOM 664 C C . THR A 1 92 ? 20.360 9.206 -7.937 1.00 73.44 92 THR A C 1
ATOM 666 O O . THR A 1 92 ? 20.420 8.350 -7.061 1.00 73.44 92 THR A O 1
ATOM 669 N N . LEU A 1 93 ? 19.252 9.384 -8.662 1.00 72.19 93 LEU A N 1
ATOM 670 C CA . LEU A 1 93 ? 18.065 8.547 -8.505 1.00 72.19 93 LEU A CA 1
ATOM 671 C C . LEU A 1 93 ? 18.360 7.113 -8.948 1.00 72.19 93 LEU A C 1
ATOM 673 O O . LEU A 1 93 ? 17.959 6.173 -8.281 1.00 72.19 93 LEU A O 1
ATOM 677 N N . SER A 1 94 ? 19.088 6.944 -10.051 1.00 68.88 94 SER A N 1
ATOM 678 C CA . SER A 1 94 ? 19.503 5.648 -10.576 1.00 68.88 94 SER A CA 1
ATOM 679 C C . SER A 1 94 ? 20.482 4.956 -9.643 1.00 68.88 94 SER A C 1
ATOM 681 O O . SER A 1 94 ? 20.388 3.744 -9.526 1.00 68.88 94 SER A O 1
ATOM 683 N N . SER A 1 95 ? 21.395 5.674 -8.982 1.00 67.69 95 SER A N 1
ATOM 684 C CA . SER A 1 95 ? 22.288 5.074 -7.989 1.00 67.69 95 SER A CA 1
ATOM 685 C C . SER A 1 95 ? 21.511 4.712 -6.730 1.00 67.69 95 SER A C 1
ATOM 687 O O . SER A 1 95 ? 21.639 3.597 -6.257 1.00 67.69 95 SER A O 1
ATOM 689 N N . ALA A 1 96 ? 20.622 5.585 -6.249 1.00 67.19 96 ALA A N 1
ATOM 690 C CA . ALA A 1 96 ? 19.770 5.299 -5.097 1.00 67.19 96 ALA A CA 1
ATOM 691 C C . ALA A 1 96 ? 18.830 4.110 -5.354 1.00 67.19 96 ALA A C 1
ATOM 693 O O . ALA A 1 96 ? 18.620 3.276 -4.477 1.00 67.19 96 ALA A O 1
ATOM 694 N N . VAL A 1 97 ? 18.283 4.005 -6.567 1.00 63.06 97 VAL A N 1
ATOM 695 C CA . VAL A 1 97 ? 17.477 2.861 -6.996 1.00 63.06 97 VAL A CA 1
ATOM 696 C C . VAL A 1 97 ? 18.355 1.631 -7.188 1.00 63.06 97 VAL A C 1
ATOM 698 O O . VAL A 1 97 ? 17.944 0.575 -6.733 1.00 63.06 97 VAL A O 1
ATOM 701 N N . ALA A 1 98 ? 19.548 1.732 -7.782 1.00 66.56 98 ALA A N 1
ATOM 702 C CA . ALA A 1 98 ? 20.497 0.620 -7.918 1.00 66.56 98 ALA A CA 1
ATOM 703 C C . ALA A 1 98 ? 20.934 0.070 -6.551 1.00 66.56 98 ALA A C 1
ATOM 705 O O . ALA A 1 98 ? 20.929 -1.139 -6.349 1.00 66.56 98 ALA A O 1
ATOM 706 N N . ASP A 1 99 ? 21.199 0.946 -5.585 1.00 65.19 99 ASP A N 1
ATOM 707 C CA . ASP A 1 99 ? 21.537 0.591 -4.205 1.00 65.19 99 ASP A CA 1
ATOM 708 C C . ASP A 1 99 ? 20.338 -0.025 -3.469 1.00 65.19 99 ASP A C 1
ATOM 710 O O . ASP A 1 99 ? 20.494 -0.936 -2.656 1.00 65.19 99 ASP A O 1
ATOM 714 N N . ALA A 1 100 ? 19.120 0.424 -3.786 1.00 59.03 100 ALA A N 1
ATOM 715 C CA . ALA A 1 100 ? 17.882 -0.169 -3.289 1.00 59.03 100 ALA A CA 1
ATOM 716 C C . ALA A 1 100 ? 17.440 -1.408 -4.090 1.00 59.03 100 ALA A C 1
ATOM 718 O O . ALA A 1 100 ? 16.542 -2.120 -3.643 1.00 59.03 100 ALA A O 1
ATOM 719 N N . THR A 1 101 ? 18.056 -1.699 -5.242 1.00 61.00 101 THR A N 1
ATOM 720 C CA . THR A 1 101 ? 17.649 -2.778 -6.158 1.00 61.00 101 THR A CA 1
ATOM 721 C C . THR A 1 101 ? 17.771 -4.153 -5.518 1.00 61.00 101 THR A C 1
ATOM 723 O O . THR A 1 101 ? 16.830 -4.910 -5.676 1.00 61.00 101 THR A O 1
ATOM 726 N N . PRO A 1 102 ? 18.802 -4.499 -4.725 1.00 61.12 102 PRO A N 1
ATOM 727 C CA . PRO A 1 102 ? 18.845 -5.790 -4.041 1.00 61.12 102 PRO A CA 1
ATOM 728 C C . PRO A 1 102 ? 17.678 -5.968 -3.063 1.00 61.12 102 PRO A C 1
ATOM 730 O O . PRO A 1 102 ? 17.098 -7.049 -2.972 1.00 61.12 102 PRO A O 1
ATOM 733 N N . ALA A 1 103 ? 17.287 -4.901 -2.357 1.00 60.19 103 ALA A N 1
ATOM 734 C CA . ALA A 1 103 ? 16.134 -4.918 -1.461 1.00 60.19 103 ALA A CA 1
ATOM 735 C C . ALA A 1 103 ? 14.816 -4.977 -2.248 1.00 60.19 103 ALA A C 1
ATOM 737 O O . ALA A 1 103 ? 13.942 -5.770 -1.910 1.00 60.19 103 ALA A O 1
ATOM 738 N N . LEU A 1 104 ? 14.689 -4.207 -3.334 1.00 56.78 104 LEU A N 1
ATOM 739 C CA . LEU A 1 104 ? 13.534 -4.242 -4.233 1.00 56.78 104 LEU A CA 1
ATOM 740 C C . LEU A 1 104 ? 13.398 -5.589 -4.942 1.00 56.78 104 LEU A C 1
ATOM 742 O O . LEU A 1 104 ? 12.295 -6.091 -5.042 1.00 56.78 104 LEU A O 1
ATOM 746 N N . GLU A 1 105 ? 14.482 -6.191 -5.412 1.00 57.66 105 GLU A N 1
ATOM 747 C CA . GLU A 1 105 ? 14.524 -7.496 -6.072 1.00 57.66 105 GLU A CA 1
ATOM 748 C C . GLU A 1 105 ? 14.206 -8.608 -5.075 1.00 57.66 105 GLU A C 1
ATOM 750 O O . GLU A 1 105 ? 13.464 -9.526 -5.409 1.00 57.66 105 GLU A O 1
ATOM 755 N N . THR A 1 106 ? 14.670 -8.483 -3.828 1.00 60.25 106 THR A N 1
ATOM 756 C CA . THR A 1 106 ? 14.260 -9.371 -2.732 1.00 60.25 106 THR A CA 1
ATOM 757 C C . THR A 1 106 ? 12.769 -9.221 -2.439 1.00 60.25 106 THR A C 1
ATOM 759 O O . THR A 1 106 ? 12.083 -10.228 -2.325 1.00 60.25 106 THR A O 1
ATOM 762 N N . LEU A 1 107 ? 12.223 -8.000 -2.393 1.00 59.69 107 LEU A N 1
ATOM 763 C CA . LEU A 1 107 ? 10.782 -7.768 -2.233 1.00 59.69 107 LEU A CA 1
ATOM 764 C C . LEU A 1 107 ? 9.965 -8.261 -3.441 1.00 59.69 107 LEU A C 1
ATOM 766 O O . LEU A 1 107 ? 8.918 -8.873 -3.257 1.00 59.69 107 LEU A O 1
ATOM 770 N N . LEU A 1 108 ? 10.439 -8.024 -4.663 1.00 61.34 108 LEU A N 1
ATOM 771 C CA . LEU A 1 108 ? 9.766 -8.379 -5.914 1.00 61.34 108 LEU A CA 1
ATOM 772 C C . LEU A 1 108 ? 9.808 -9.884 -6.186 1.00 61.34 108 LEU A C 1
ATOM 774 O O . LEU A 1 108 ? 8.866 -10.412 -6.771 1.00 61.34 108 LEU A O 1
ATOM 778 N N . ARG A 1 109 ? 10.873 -10.575 -5.762 1.00 58.91 109 ARG A N 1
ATOM 779 C CA . ARG A 1 109 ? 10.968 -12.043 -5.786 1.00 58.91 109 ARG A CA 1
ATOM 780 C C . ARG A 1 109 ? 10.401 -12.712 -4.536 1.00 58.91 109 ARG A C 1
ATOM 782 O O . ARG A 1 109 ? 10.262 -13.931 -4.541 1.00 58.91 109 ARG A O 1
ATOM 789 N N . SER A 1 110 ? 10.095 -11.956 -3.481 1.00 58.28 110 SER A N 1
ATOM 790 C CA . SER A 1 110 ? 9.399 -12.492 -2.310 1.00 58.28 110 SER A CA 1
ATOM 791 C C . SER A 1 110 ? 7.919 -12.718 -2.602 1.00 58.28 110 SER A C 1
ATOM 793 O O . SER A 1 110 ? 7.356 -12.146 -3.537 1.00 58.28 110 SER A O 1
ATOM 795 N N . ASP A 1 111 ? 7.262 -13.467 -1.720 1.00 62.47 111 ASP A N 1
ATOM 796 C CA . ASP A 1 111 ? 5.822 -13.738 -1.759 1.00 62.47 111 ASP A CA 1
ATOM 797 C C . ASP A 1 111 ? 4.941 -12.468 -1.767 1.00 62.47 111 ASP A C 1
ATOM 799 O O . ASP A 1 111 ? 3.734 -12.555 -1.982 1.00 62.47 111 ASP A O 1
ATOM 803 N N . LEU A 1 112 ? 5.511 -11.270 -1.580 1.00 59.94 112 LEU A N 1
ATOM 804 C CA . LEU A 1 112 ? 4.802 -9.990 -1.668 1.00 59.94 112 LEU A CA 1
ATOM 805 C C . LEU A 1 112 ? 4.247 -9.678 -3.067 1.00 59.94 112 LEU A C 1
ATOM 807 O O . LEU A 1 112 ? 3.272 -8.931 -3.164 1.00 59.94 112 LEU A O 1
ATOM 811 N N . THR A 1 113 ? 4.810 -10.249 -4.137 1.00 65.12 113 THR A N 1
ATOM 812 C CA . THR A 1 113 ? 4.247 -10.142 -5.497 1.00 65.12 113 THR A CA 1
ATOM 813 C C . THR A 1 113 ? 3.260 -11.261 -5.833 1.00 65.12 113 THR A C 1
ATOM 815 O O . THR A 1 113 ? 2.617 -11.194 -6.884 1.00 65.12 113 THR A O 1
ATOM 818 N N . ASP A 1 114 ? 3.061 -12.254 -4.950 1.00 75.94 114 ASP A N 1
ATOM 819 C CA . ASP A 1 114 ? 2.048 -13.289 -5.165 1.00 75.94 114 ASP A CA 1
ATOM 820 C C . ASP A 1 114 ? 0.646 -12.636 -5.169 1.00 75.94 114 ASP A C 1
ATOM 822 O O . ASP A 1 114 ? 0.241 -11.994 -4.187 1.00 75.94 114 ASP A O 1
ATOM 826 N N . PRO A 1 115 ? -0.161 -12.837 -6.230 1.00 75.00 115 PRO A N 1
ATOM 827 C CA . PRO A 1 115 ? -1.542 -12.359 -6.296 1.00 75.00 115 PRO A CA 1
ATOM 828 C C . PRO A 1 115 ? -2.422 -12.757 -5.096 1.00 75.00 115 PRO A C 1
ATOM 830 O O . PRO A 1 115 ? -3.464 -12.147 -4.848 1.00 75.00 115 PRO A O 1
ATOM 833 N N . ARG A 1 116 ? -2.078 -13.816 -4.358 1.00 79.25 116 ARG A N 1
ATOM 834 C CA . ARG A 1 116 ? -2.739 -14.227 -3.108 1.00 79.25 116 ARG A CA 1
ATOM 835 C C . ARG A 1 116 ? -2.417 -13.269 -1.965 1.00 79.25 116 ARG A C 1
ATOM 837 O O . ARG A 1 116 ? -3.343 -12.836 -1.282 1.00 79.25 116 ARG A O 1
ATOM 844 N N . VAL A 1 117 ? -1.149 -12.910 -1.782 1.00 82.62 117 VAL A N 1
ATOM 845 C CA . VAL A 1 117 ? -0.698 -11.999 -0.720 1.00 82.62 117 VAL A CA 1
ATOM 846 C C . VAL A 1 117 ? -1.241 -10.596 -0.967 1.00 82.62 117 VAL A C 1
ATOM 848 O O . VAL A 1 117 ? -1.846 -10.004 -0.071 1.00 82.62 117 VAL A O 1
ATOM 851 N N . VAL A 1 118 ? -1.177 -10.122 -2.214 1.00 83.12 118 VAL A N 1
ATOM 852 C CA . VAL A 1 118 ? -1.767 -8.835 -2.617 1.00 83.12 118 VAL A CA 1
ATOM 853 C C . VAL A 1 118 ? -3.268 -8.782 -2.309 1.00 83.12 118 VAL A C 1
ATOM 855 O O . VAL A 1 118 ? -3.761 -7.768 -1.811 1.00 83.12 118 VAL A O 1
ATOM 858 N N . ARG A 1 119 ? -4.014 -9.874 -2.540 1.00 84.38 119 ARG A N 1
ATOM 859 C CA . ARG A 1 119 ? -5.447 -9.953 -2.199 1.00 84.38 119 ARG A CA 1
ATOM 860 C C . ARG A 1 119 ? -5.709 -9.859 -0.699 1.00 84.38 119 ARG A C 1
ATOM 862 O O . ARG A 1 119 ? -6.652 -9.171 -0.310 1.00 84.38 119 ARG A O 1
ATOM 869 N N . VAL A 1 120 ? -4.900 -10.519 0.130 1.00 87.38 120 VAL A N 1
ATOM 870 C CA . VAL A 1 120 ? -5.031 -10.451 1.596 1.00 87.38 120 VAL A CA 1
ATOM 871 C C . VAL A 1 120 ? -4.739 -9.034 2.089 1.00 87.38 120 VAL A C 1
ATOM 873 O O . VAL A 1 120 ? -5.562 -8.464 2.803 1.00 87.38 120 VAL A O 1
ATOM 876 N N . ILE A 1 121 ? -3.641 -8.423 1.635 1.00 87.81 121 ILE A N 1
ATOM 877 C CA . ILE A 1 121 ? -3.266 -7.046 1.996 1.00 87.81 121 ILE A CA 1
ATOM 878 C C . ILE A 1 121 ? -4.350 -6.057 1.554 1.00 87.81 121 ILE A C 1
ATOM 880 O O . ILE A 1 121 ? -4.788 -5.223 2.342 1.00 87.81 121 ILE A O 1
ATOM 884 N N . SER A 1 122 ? -4.856 -6.196 0.327 1.00 85.69 122 SER A N 1
ATOM 885 C CA . SER A 1 122 ? -5.950 -5.361 -0.187 1.00 85.69 122 SER A CA 1
ATOM 886 C C . SER A 1 122 ? -7.253 -5.559 0.595 1.00 85.69 122 SER A C 1
ATOM 888 O O . SER A 1 122 ? -8.057 -4.638 0.717 1.00 85.69 122 SER A O 1
ATOM 890 N N . GLY A 1 123 ? -7.504 -6.765 1.111 1.00 90.81 123 GLY A N 1
ATOM 891 C CA . GLY A 1 123 ? -8.628 -7.050 2.003 1.00 90.81 123 GLY A CA 1
ATOM 892 C C . GLY A 1 123 ? -8.508 -6.298 3.327 1.00 90.81 123 GLY A C 1
ATOM 893 O O . GLY A 1 123 ? -9.442 -5.601 3.713 1.00 90.81 123 GLY A O 1
ATOM 894 N N . VAL A 1 124 ? -7.340 -6.371 3.970 1.00 91.75 124 VAL A N 1
ATOM 895 C CA . VAL A 1 124 ? -7.054 -5.651 5.221 1.00 91.75 124 VAL A CA 1
ATOM 896 C C . VAL A 1 124 ? -7.131 -4.137 5.013 1.00 91.75 124 VAL A C 1
ATOM 898 O O . VAL A 1 124 ? -7.791 -3.452 5.787 1.00 91.75 124 VAL A O 1
ATOM 901 N N . ALA A 1 125 ? -6.538 -3.611 3.938 1.00 89.75 125 ALA A N 1
ATOM 902 C CA . ALA A 1 125 ? -6.580 -2.184 3.619 1.00 89.75 125 ALA A CA 1
ATOM 903 C C . ALA A 1 125 ? -8.016 -1.671 3.415 1.00 89.75 125 ALA A C 1
ATOM 905 O O . ALA A 1 125 ? -8.377 -0.622 3.944 1.00 89.75 125 ALA A O 1
ATOM 906 N N . ARG A 1 126 ? -8.861 -2.432 2.703 1.00 92.25 126 ARG A N 1
ATOM 907 C CA . ARG A 1 126 ? -10.284 -2.095 2.538 1.00 92.25 126 ARG A CA 1
ATOM 908 C C . ARG A 1 126 ? -11.042 -2.132 3.859 1.00 92.25 126 ARG A C 1
ATOM 910 O O . ARG A 1 126 ? -11.818 -1.221 4.109 1.00 92.25 126 ARG A O 1
ATOM 917 N N . ALA A 1 127 ? -10.803 -3.136 4.702 1.00 91.31 127 ALA A N 1
ATOM 918 C CA . ALA A 1 127 ? -11.434 -3.223 6.017 1.00 91.31 127 ALA A CA 1
ATOM 919 C C . ALA A 1 127 ? -11.036 -2.046 6.926 1.00 91.31 127 ALA A C 1
ATOM 921 O O . ALA A 1 127 ? -11.885 -1.498 7.621 1.00 91.31 127 ALA A O 1
ATOM 922 N N . LEU A 1 128 ? -9.771 -1.613 6.878 1.00 92.06 128 LEU A N 1
ATOM 923 C CA . LEU A 1 128 ? -9.296 -0.434 7.608 1.00 92.06 128 LEU A CA 1
ATOM 924 C C . LEU A 1 128 ? -9.958 0.853 7.112 1.00 92.06 128 LEU A C 1
ATOM 926 O O . LEU A 1 128 ? -10.407 1.657 7.925 1.00 92.06 128 LEU A O 1
ATOM 930 N N . LEU A 1 129 ? -10.042 1.040 5.791 1.00 93.50 129 LEU A N 1
ATOM 931 C CA . LEU A 1 129 ? -10.690 2.214 5.212 1.00 93.50 129 LEU A CA 1
ATOM 932 C C . LEU A 1 129 ? -12.187 2.247 5.548 1.00 93.50 129 LEU A C 1
ATOM 934 O O . LEU A 1 129 ? -12.676 3.266 6.023 1.00 93.50 129 LEU A O 1
ATOM 938 N N . GLN A 1 130 ? -12.883 1.117 5.390 1.00 91.12 130 GLN A N 1
ATOM 939 C CA . GLN A 1 130 ? -14.296 0.984 5.754 1.00 91.12 130 GLN A CA 1
ATOM 940 C C . GLN A 1 130 ? -14.527 1.229 7.246 1.00 91.12 130 GLN A C 1
ATOM 942 O O . GLN A 1 130 ? -15.462 1.936 7.599 1.00 91.12 130 GLN A O 1
ATOM 947 N N . GLY A 1 131 ? -13.663 0.703 8.120 1.00 87.88 131 GLY A N 1
ATOM 948 C CA . GLY A 1 131 ? -13.740 0.955 9.558 1.00 87.88 131 GLY A CA 1
ATOM 949 C C . GLY A 1 131 ? -13.547 2.433 9.903 1.00 87.88 131 GLY A C 1
ATOM 950 O O . GLY A 1 131 ? -14.312 2.980 10.691 1.00 87.88 131 GLY A O 1
ATOM 951 N N . ALA A 1 132 ? -12.583 3.104 9.266 1.00 88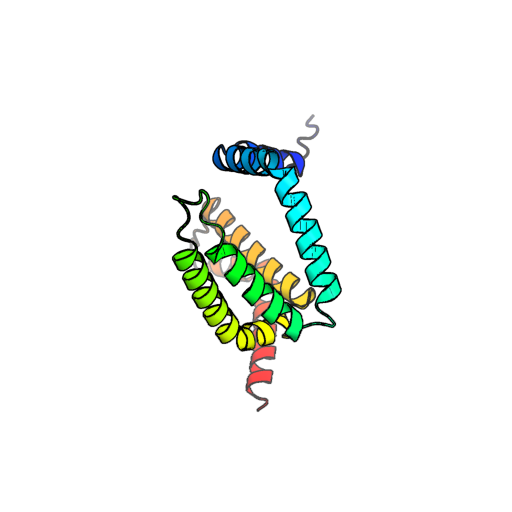.44 132 ALA A N 1
ATO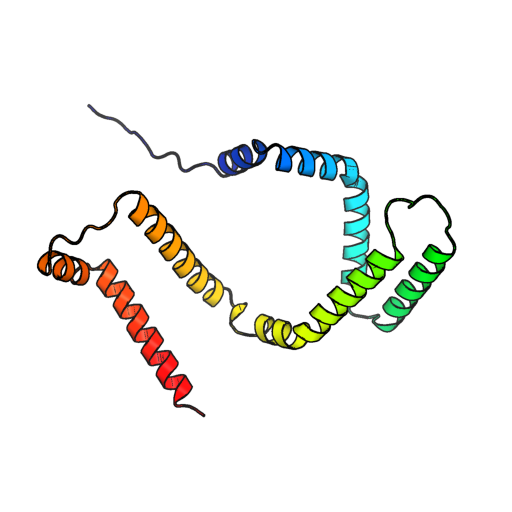M 952 C CA . ALA A 1 132 ? -12.339 4.534 9.462 1.00 88.44 132 ALA A CA 1
ATOM 953 C C . ALA A 1 132 ? -13.485 5.415 8.932 1.00 88.44 132 ALA A C 1
ATOM 955 O O . ALA A 1 132 ? -13.781 6.465 9.501 1.00 88.44 132 ALA A O 1
ATOM 956 N N . GLU A 1 133 ? -14.135 5.016 7.837 1.00 90.94 133 GLU A N 1
ATOM 957 C CA . GLU A 1 133 ? -15.330 5.688 7.315 1.00 90.94 133 GLU A CA 1
ATOM 958 C C . GLU A 1 133 ? -16.548 5.456 8.217 1.00 90.94 133 GLU A C 1
ATOM 960 O O . GLU A 1 133 ? -17.265 6.405 8.535 1.00 90.94 133 GLU A O 1
ATOM 965 N N . GLN A 1 134 ? -16.751 4.223 8.686 1.00 86.19 134 GLN A N 1
ATOM 966 C CA . GLN A 1 134 ? -17.836 3.871 9.601 1.00 86.19 134 GLN A CA 1
ATOM 967 C C . GLN A 1 134 ? -17.688 4.552 10.959 1.00 86.19 134 GLN A C 1
ATOM 969 O O . GLN A 1 134 ? -18.681 5.034 11.481 1.00 86.19 134 GLN A O 1
ATOM 974 N N . GLU A 1 135 ? -16.479 4.683 11.506 1.00 86.25 135 GLU A N 1
ATOM 975 C CA . GLU A 1 135 ? -16.253 5.428 12.751 1.00 86.25 135 GLU A CA 1
ATOM 976 C C . GLU A 1 135 ? -16.612 6.915 12.602 1.00 86.25 135 GLU A C 1
ATOM 978 O O . GLU A 1 135 ? -17.135 7.533 13.529 1.00 86.25 135 GLU A O 1
ATOM 983 N N . LYS A 1 136 ? -16.367 7.505 11.427 1.00 86.00 136 LYS A N 1
ATOM 984 C CA . LYS A 1 136 ? -16.766 8.890 11.144 1.00 86.00 136 LYS A CA 1
ATOM 985 C C . LYS A 1 136 ? -18.280 9.035 10.996 1.00 86.00 136 LYS A C 1
ATOM 987 O O . LYS A 1 136 ? -18.826 10.041 11.443 1.00 86.00 136 LYS A O 1
ATOM 992 N N . ALA A 1 137 ? -18.9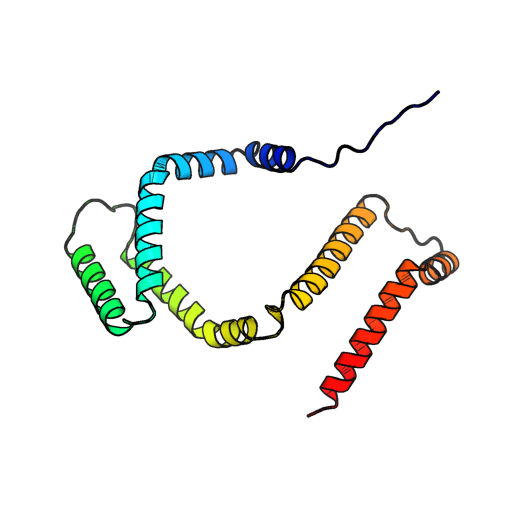36 8.070 10.350 1.00 87.44 137 ALA A N 1
ATOM 993 C CA . ALA A 1 137 ? -20.379 8.087 10.124 1.00 87.44 137 ALA A CA 1
ATOM 994 C C . ALA A 1 137 ? -21.169 7.770 11.406 1.00 87.44 137 ALA A C 1
ATOM 996 O O . ALA A 1 137 ? -22.089 8.498 11.772 1.00 87.44 137 ALA A O 1
ATOM 997 N N . GLU A 1 138 ? -20.773 6.715 12.112 1.00 84.12 138 GLU A N 1
ATOM 998 C CA . GLU A 1 138 ? -21.339 6.253 13.375 1.00 84.12 138 GLU A CA 1
ATOM 999 C C . GLU A 1 138 ? -20.211 5.922 14.361 1.00 84.12 138 GLU A C 1
ATOM 1001 O O . GLU A 1 138 ? -19.791 4.767 14.491 1.00 84.12 138 GLU A O 1
ATOM 1006 N N . PRO A 1 139 ? -19.709 6.925 15.103 1.00 78.50 139 PRO A N 1
ATOM 1007 C CA . PRO A 1 139 ? -18.684 6.682 16.099 1.00 78.50 139 PRO A CA 1
ATOM 1008 C C . PRO A 1 139 ? -19.239 5.766 17.183 1.00 78.50 139 PRO A C 1
ATOM 1010 O O . PRO A 1 139 ? -20.205 6.101 17.881 1.00 78.50 139 PRO A O 1
ATOM 1013 N N . LEU A 1 140 ? -18.591 4.615 17.358 1.00 72.88 140 LEU A N 1
ATOM 1014 C CA . LEU A 1 140 ? -18.876 3.726 18.471 1.00 72.88 140 LEU A CA 1
ATOM 1015 C C . LEU A 1 140 ? -18.628 4.501 19.768 1.00 72.88 140 LEU A C 1
ATOM 1017 O O . LEU A 1 140 ? -17.512 4.915 20.070 1.00 72.88 140 LEU A O 1
ATOM 1021 N N . LYS A 1 141 ? -19.689 4.694 20.552 1.00 74.50 141 LYS A N 1
ATOM 1022 C CA . LYS A 1 141 ? -19.617 5.197 21.927 1.00 74.50 141 LYS A CA 1
ATOM 1023 C C . LYS A 1 141 ? -19.945 4.036 22.859 1.00 74.50 141 LYS A C 1
ATOM 1025 O O . LYS A 1 141 ? -21.126 3.835 23.163 1.00 74.50 141 LYS A O 1
ATOM 1030 N N . PRO A 1 142 ? -18.950 3.239 23.296 1.00 71.25 142 PRO A N 1
ATOM 1031 C CA . PRO A 1 142 ? -19.203 2.136 24.207 1.00 71.25 142 PRO A CA 1
ATOM 1032 C C . PRO A 1 142 ? -19.762 2.705 25.509 1.00 71.25 142 PRO A C 1
ATOM 1034 O O . PRO A 1 142 ? -19.060 3.346 26.286 1.00 71.25 142 PRO A O 1
ATOM 1037 N N . THR A 1 143 ? -21.053 2.499 25.740 1.00 74.38 143 THR A N 1
ATOM 1038 C CA . THR A 1 143 ? -21.785 3.071 26.880 1.00 74.38 143 THR A CA 1
ATOM 1039 C C . THR A 1 143 ? -21.565 2.267 28.170 1.00 74.38 143 THR A C 1
ATOM 1041 O O . THR A 1 143 ? -22.103 2.615 29.216 1.00 74.38 143 THR A O 1
ATOM 1044 N N . GLY A 1 144 ? -20.749 1.202 28.118 1.00 84.75 144 GLY A N 1
ATOM 1045 C CA . GLY A 1 144 ? -20.308 0.424 29.279 1.00 84.75 144 GLY A CA 1
ATOM 1046 C C . GLY A 1 144 ? -19.708 -0.946 28.930 1.00 84.75 144 GLY A C 1
ATOM 1047 O O . GLY A 1 144 ? -19.729 -1.380 27.777 1.00 84.75 144 GLY A O 1
ATOM 1048 N N . VAL A 1 145 ? -19.225 -1.673 29.945 1.00 85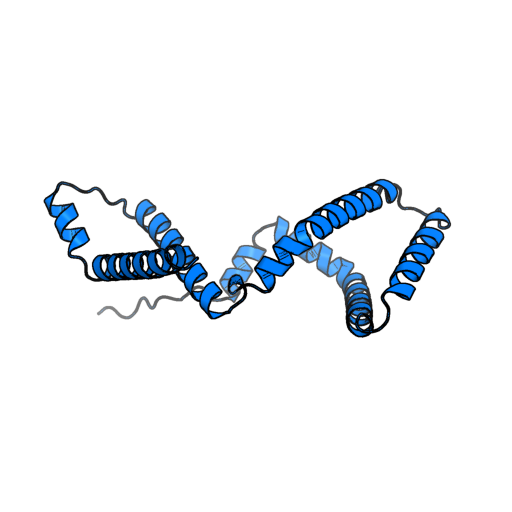.50 145 VAL A N 1
ATOM 1049 C CA . VAL A 1 145 ? -18.614 -3.021 29.829 1.00 85.50 145 VAL A CA 1
ATOM 1050 C C . VAL A 1 145 ? -19.510 -4.057 29.136 1.00 85.50 145 VAL A C 1
ATOM 1052 O O . VAL A 1 145 ? -19.013 -4.926 28.424 1.00 85.50 145 VAL A O 1
ATOM 1055 N N . PHE A 1 146 ? -20.834 -3.939 29.271 1.00 85.94 146 PHE A N 1
ATOM 1056 C CA . PHE A 1 146 ? -21.783 -4.838 28.603 1.00 85.94 146 PHE A CA 1
ATOM 1057 C C . PHE A 1 146 ? -21.845 -4.612 27.081 1.00 85.94 146 PHE A C 1
ATOM 1059 O O . PHE A 1 146 ? -22.014 -5.564 26.323 1.00 85.94 146 PHE A O 1
ATOM 1066 N N . SER A 1 147 ? -21.652 -3.368 26.619 1.00 83.25 147 SER A N 1
ATOM 1067 C CA . SER A 1 147 ? -21.568 -3.051 25.184 1.00 83.25 147 SER A CA 1
ATOM 1068 C C . SER A 1 147 ? -20.289 -3.612 24.554 1.00 83.25 147 SER A C 1
ATOM 1070 O O . SER A 1 147 ? -20.333 -4.140 23.447 1.00 83.25 147 SER A O 1
ATOM 1072 N N . LEU A 1 148 ? -19.184 -3.611 25.309 1.00 84.75 148 LEU A N 1
ATOM 1073 C CA . LEU A 1 148 ? -17.919 -4.226 24.905 1.00 84.75 148 LEU A CA 1
ATOM 1074 C C . LEU A 1 148 ? -18.048 -5.749 24.777 1.00 84.75 148 LEU A C 1
ATOM 1076 O O . LEU A 1 148 ? -17.628 -6.330 23.781 1.00 84.75 148 LEU A O 1
ATOM 1080 N N . LEU A 1 149 ? -18.680 -6.395 25.763 1.00 86.12 149 LEU A N 1
ATOM 1081 C CA . LEU A 1 149 ? -18.955 -7.834 25.723 1.00 86.12 149 LEU A CA 1
ATOM 1082 C C . LEU A 1 149 ? -19.873 -8.211 24.559 1.00 86.12 149 LEU A C 1
ATOM 1084 O O . LEU A 1 149 ? -19.683 -9.254 23.938 1.00 86.12 149 LEU A O 1
ATOM 1088 N N . ARG A 1 150 ? -20.857 -7.363 24.244 1.00 84.62 150 ARG A N 1
ATOM 1089 C CA . ARG A 1 150 ? -21.733 -7.571 23.090 1.00 84.62 150 ARG A CA 1
ATOM 1090 C C . ARG A 1 150 ? -20.973 -7.450 21.770 1.00 84.62 150 ARG A C 1
ATOM 1092 O O . ARG A 1 150 ? -21.174 -8.304 20.918 1.00 84.62 150 ARG A O 1
ATOM 1099 N N . ALA A 1 151 ? -20.089 -6.462 21.634 1.00 85.12 151 ALA A N 1
ATOM 1100 C CA . ALA A 1 151 ? -19.227 -6.321 20.462 1.00 85.12 151 ALA A CA 1
ATOM 1101 C C . ALA A 1 151 ? -18.283 -7.523 20.301 1.00 85.12 151 ALA A C 1
ATOM 1103 O O . ALA A 1 151 ? -18.097 -8.020 19.201 1.00 85.12 151 ALA A O 1
ATOM 1104 N N . LEU A 1 152 ? -17.744 -8.057 21.401 1.00 84.31 152 LEU A N 1
ATOM 1105 C CA . LEU A 1 152 ? -16.897 -9.251 21.354 1.00 84.31 152 LEU A CA 1
ATOM 1106 C C . LEU A 1 152 ? -17.671 -10.532 20.988 1.00 84.31 152 LEU A C 1
ATOM 1108 O O . LEU A 1 152 ? -17.089 -11.472 20.454 1.00 84.31 152 LEU A O 1
ATOM 1112 N N . LYS A 1 153 ? -18.974 -10.580 21.287 1.00 87.62 153 LYS A N 1
ATOM 1113 C CA . LYS A 1 153 ? -19.869 -11.692 20.929 1.00 87.62 153 LYS A CA 1
ATOM 1114 C C . LYS A 1 153 ? -20.361 -11.615 19.477 1.00 87.62 153 LYS A C 1
ATOM 1116 O O . LYS A 1 153 ? -21.015 -12.548 19.015 1.00 87.62 153 LYS A O 1
ATOM 1121 N N . ASP A 1 154 ? -20.083 -10.520 18.781 1.00 91.50 154 ASP A N 1
ATOM 1122 C CA . ASP A 1 154 ? -20.427 -10.364 17.376 1.00 91.50 154 ASP A CA 1
ATOM 1123 C C . ASP A 1 154 ? -19.695 -11.410 16.514 1.00 91.50 154 ASP A C 1
ATOM 1125 O O . ASP A 1 154 ? -18.512 -11.700 16.719 1.00 91.50 154 ASP A O 1
ATOM 1129 N N . GLU A 1 155 ? -20.413 -12.014 15.568 1.00 90.69 155 GLU A N 1
ATOM 1130 C CA . GLU A 1 155 ? -19.892 -13.091 14.728 1.00 90.69 155 GLU A CA 1
ATOM 1131 C C . GLU A 1 155 ? -18.789 -12.605 13.773 1.00 90.69 155 GLU A C 1
ATOM 1133 O O . GLU A 1 155 ? -17.852 -13.353 13.478 1.00 90.69 155 GLU A O 1
ATOM 1138 N N . ASP A 1 156 ? -18.862 -11.361 13.293 1.00 90.12 156 ASP A N 1
ATOM 1139 C CA . ASP A 1 156 ? -17.829 -10.762 12.444 1.00 90.12 156 ASP A CA 1
ATOM 1140 C C . ASP A 1 156 ? -16.562 -10.456 13.254 1.00 90.12 156 ASP A C 1
ATOM 1142 O O . ASP A 1 156 ? -15.448 -10.777 12.826 1.00 90.12 156 ASP A O 1
ATOM 1146 N N . VAL A 1 157 ? -16.721 -9.929 14.472 1.00 90.69 157 VAL A N 1
ATOM 1147 C CA . VAL A 1 157 ? -15.598 -9.654 15.385 1.00 90.69 157 VAL A CA 1
ATOM 1148 C C . VAL A 1 157 ? -14.899 -10.951 15.793 1.00 90.69 157 VAL A C 1
ATOM 1150 O O . VAL A 1 157 ? -13.668 -11.033 15.758 1.00 90.69 157 VAL A O 1
ATOM 1153 N N . ALA A 1 158 ? -15.665 -11.997 16.113 1.00 90.88 158 ALA A N 1
ATOM 1154 C CA . ALA A 1 158 ? -15.121 -13.312 16.436 1.00 90.88 158 ALA A CA 1
ATOM 1155 C C . ALA A 1 158 ? -14.323 -13.914 15.265 1.00 90.88 158 ALA A C 1
ATOM 1157 O O . ALA A 1 158 ? -13.235 -14.459 15.477 1.00 90.88 158 ALA A O 1
ATOM 1158 N N . ARG A 1 159 ? -14.810 -13.771 14.023 1.00 91.00 159 ARG A N 1
ATOM 1159 C CA . ARG A 1 159 ? -14.093 -14.209 12.812 1.00 91.00 159 ARG A CA 1
ATOM 1160 C C . ARG A 1 159 ? -12.787 -13.439 12.603 1.00 91.00 159 ARG A C 1
ATOM 1162 O O . ARG A 1 159 ? -11.755 -14.064 12.349 1.00 91.00 159 ARG A O 1
ATOM 1169 N N . GLY A 1 160 ? -12.804 -12.113 12.760 1.00 91.12 160 GLY A N 1
ATOM 1170 C CA . GLY A 1 160 ? -11.610 -11.269 12.643 1.00 91.12 160 GLY A CA 1
ATOM 1171 C C . GLY A 1 160 ? -10.539 -11.610 13.684 1.00 91.12 160 GLY A C 1
ATOM 1172 O O . GLY A 1 160 ? -9.373 -11.817 13.344 1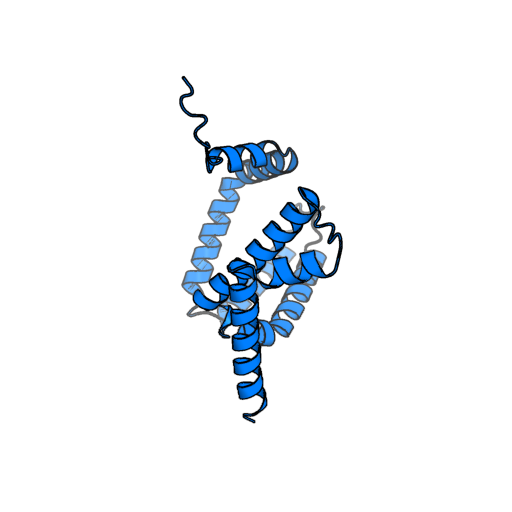.00 91.12 160 GLY A O 1
ATOM 1173 N N . LEU A 1 161 ? -10.938 -11.761 14.949 1.00 91.94 161 LEU A N 1
ATOM 1174 C CA . LEU A 1 161 ? -10.037 -12.185 16.025 1.00 91.94 161 LEU A CA 1
ATOM 1175 C C . LEU A 1 161 ? -9.497 -13.601 15.799 1.00 91.94 161 LEU A C 1
ATOM 1177 O O . LEU A 1 161 ? -8.310 -13.846 16.012 1.00 91.94 161 LEU A O 1
ATOM 1181 N N . GLY A 1 162 ? -10.338 -14.521 15.321 1.00 92.06 162 GLY A N 1
ATOM 1182 C CA . GLY A 1 162 ? -9.919 -15.869 14.941 1.00 92.06 162 GLY A CA 1
ATOM 1183 C C . GLY A 1 162 ? -8.809 -15.849 13.891 1.00 92.06 162 GLY A C 1
ATOM 1184 O O . GLY A 1 162 ? -7.778 -16.501 14.069 1.00 92.06 162 GLY A O 1
ATOM 1185 N N . PHE A 1 163 ? -8.967 -15.043 12.837 1.00 92.81 163 PHE A N 1
ATOM 1186 C CA . PHE A 1 163 ? -7.925 -14.845 11.829 1.00 92.81 163 PHE A CA 1
ATOM 1187 C C . PHE A 1 163 ? -6.616 -14.329 12.446 1.00 92.81 163 PHE A C 1
ATOM 1189 O O . PHE A 1 163 ? -5.563 -14.928 12.222 1.00 92.81 163 PHE A O 1
ATOM 1196 N N . LEU A 1 164 ? -6.670 -13.287 13.284 1.00 92.25 164 LEU A N 1
ATOM 1197 C CA . LEU A 1 164 ? -5.480 -12.733 13.946 1.00 92.25 164 LEU A CA 1
ATOM 1198 C C . LEU A 1 164 ? -4.762 -13.764 14.828 1.00 92.25 164 LEU A C 1
ATOM 1200 O O . LEU A 1 164 ? -3.534 -13.842 14.817 1.00 92.25 164 LEU A O 1
ATOM 1204 N N . ILE A 1 165 ? -5.512 -14.604 15.545 1.00 94.31 165 ILE A N 1
ATOM 1205 C CA . ILE A 1 165 ? -4.949 -15.702 16.343 1.00 94.31 165 ILE A CA 1
ATOM 1206 C C . ILE A 1 165 ? -4.218 -16.707 15.444 1.00 94.31 165 ILE A C 1
ATOM 1208 O O . ILE A 1 165 ? -3.128 -17.169 15.791 1.00 94.31 165 ILE A O 1
ATOM 1212 N N . HIS A 1 166 ? -4.792 -17.062 14.293 1.00 93.31 166 HIS A N 1
ATOM 1213 C CA . HIS A 1 166 ? -4.153 -17.981 13.352 1.00 93.31 166 HIS A CA 1
ATOM 1214 C C . HIS A 1 166 ? -2.876 -17.397 12.739 1.00 93.31 166 HIS A C 1
ATOM 1216 O O . HIS A 1 166 ? -1.877 -18.117 12.661 1.00 93.31 166 HIS A O 1
ATOM 1222 N N . VAL A 1 167 ? -2.876 -16.107 12.389 1.00 92.56 167 VAL A N 1
ATOM 1223 C CA . VAL A 1 167 ? -1.683 -15.384 11.917 1.00 92.56 167 VAL A CA 1
ATOM 1224 C C . VAL A 1 167 ? -0.595 -15.385 12.990 1.00 92.56 167 VAL A C 1
ATOM 1226 O O . VAL A 1 167 ? 0.522 -15.823 12.724 1.00 92.56 167 VAL A O 1
ATOM 1229 N N . ALA A 1 168 ? -0.930 -15.004 14.226 1.00 92.25 168 ALA A N 1
ATOM 1230 C CA . ALA A 1 168 ? 0.018 -14.994 15.340 1.00 92.25 168 ALA A CA 1
ATOM 1231 C C . ALA A 1 168 ? 0.623 -16.385 15.602 1.00 92.25 168 ALA A C 1
ATOM 1233 O O . ALA A 1 168 ? 1.824 -16.518 15.840 1.00 92.25 168 ALA A O 1
ATOM 1234 N N . ARG A 1 169 ? -0.190 -17.448 15.509 1.00 92.44 169 ARG A N 1
ATOM 1235 C CA . ARG A 1 169 ? 0.284 -18.835 15.642 1.00 92.44 169 ARG A CA 1
ATOM 1236 C C . ARG A 1 169 ? 1.209 -19.258 14.505 1.00 92.44 169 ARG A C 1
ATOM 1238 O O . ARG A 1 169 ? 2.132 -20.024 14.762 1.00 92.44 169 ARG A O 1
ATOM 1245 N N . ALA A 1 170 ? 0.929 -18.855 13.267 1.00 88.62 170 ALA A N 1
ATOM 1246 C CA . ALA A 1 170 ? 1.778 -19.170 12.121 1.00 88.62 170 ALA A CA 1
ATOM 1247 C C . ALA A 1 170 ? 3.131 -18.468 12.238 1.00 88.62 170 ALA A C 1
ATOM 1249 O O . ALA A 1 170 ? 4.160 -19.138 12.239 1.00 88.62 170 ALA A O 1
ATOM 1250 N N . PHE A 1 171 ? 3.106 -17.163 12.494 1.00 89.00 171 PHE A N 1
ATOM 1251 C CA . PHE A 1 171 ? 4.303 -16.352 12.674 1.00 89.00 171 PHE A CA 1
ATOM 1252 C C . PHE A 1 171 ? 5.176 -16.848 13.837 1.00 89.00 171 PHE A C 1
ATOM 1254 O O . PHE A 1 171 ? 6.383 -17.015 13.699 1.00 89.00 171 PHE A O 1
ATOM 1261 N N . GLY A 1 172 ? 4.568 -17.203 14.975 1.00 90.31 172 GLY A N 1
ATOM 1262 C CA . GLY A 1 172 ? 5.306 -17.768 16.108 1.00 90.31 172 GLY A CA 1
ATOM 1263 C C . GLY A 1 172 ? 5.986 -19.115 15.817 1.00 90.31 172 GLY A C 1
ATOM 1264 O O . GLY A 1 172 ? 6.970 -19.449 16.473 1.00 90.31 172 GLY A O 1
ATOM 1265 N N . ARG A 1 173 ? 5.491 -19.903 14.848 1.00 93.31 173 ARG A N 1
ATOM 1266 C CA . ARG A 1 173 ? 6.160 -21.142 14.406 1.00 93.31 173 ARG A CA 1
ATOM 1267 C C . ARG A 1 173 ? 7.360 -20.857 13.507 1.00 93.31 173 ARG A C 1
ATOM 1269 O O . ARG A 1 173 ? 8.362 -21.556 13.635 1.00 93.31 173 ARG A O 1
ATOM 1276 N N . GLU A 1 174 ? 7.264 -19.846 12.647 1.00 83.38 174 GLU A N 1
ATOM 1277 C CA . GLU A 1 174 ? 8.386 -19.388 11.821 1.00 83.38 174 GLU A CA 1
ATOM 1278 C C . GLU A 1 174 ? 9.516 -18.852 12.695 1.00 83.38 174 GLU A C 1
ATOM 1280 O O . GLU A 1 174 ? 10.632 -19.329 12.573 1.00 83.38 174 GLU A O 1
ATOM 1285 N N . LEU A 1 175 ? 9.221 -18.000 13.684 1.00 84.69 175 LEU A N 1
ATOM 1286 C CA . LEU A 1 175 ? 10.232 -17.486 14.623 1.00 84.69 175 LEU A CA 1
ATOM 1287 C C . LEU A 1 175 ? 10.922 -18.567 15.471 1.00 84.69 175 LEU A C 1
ATOM 1289 O O . LEU A 1 175 ? 11.988 -18.333 16.036 1.00 84.69 175 LEU A O 1
ATOM 1293 N N . LYS A 1 176 ? 10.291 -19.735 15.623 1.00 84.62 176 LYS A N 1
ATOM 1294 C CA . LYS A 1 176 ? 10.860 -20.877 16.350 1.00 84.62 176 LYS A CA 1
ATOM 1295 C C . LYS A 1 176 ? 11.770 -21.735 15.464 1.00 84.62 176 LYS A C 1
ATOM 1297 O O . LYS A 1 176 ? 12.538 -22.537 15.993 1.00 84.62 176 LYS A O 1
ATOM 1302 N N . SER A 1 177 ? 11.651 -21.606 14.147 1.00 57.62 177 SER A N 1
ATOM 1303 C CA . SER A 1 177 ? 12.457 -22.342 13.178 1.00 57.62 177 SER A CA 1
ATOM 1304 C C . SER A 1 177 ? 13.657 -21.452 12.807 1.00 57.62 177 SER A C 1
ATOM 1306 O O . SER A 1 177 ? 13.422 -20.344 12.337 1.00 57.62 177 SER A O 1
ATOM 1308 N N . PRO A 1 178 ? 14.903 -21.861 13.116 1.00 50.69 178 PRO A N 1
ATOM 1309 C CA . PRO A 1 178 ? 16.100 -21.033 12.938 1.00 50.69 178 PRO A CA 1
ATOM 1310 C C . PRO A 1 178 ? 16.406 -20.713 11.472 1.00 50.69 178 PRO A C 1
ATOM 1312 O O . PRO A 1 178 ? 16.110 -21.572 10.608 1.00 50.69 178 PRO A O 1
#

Organism: NCBI:txid1469144

Sequence (178 aa):
MTIESQLIAPSPVDALLSKLEEPRIVAALNDLLDHADLLAILLVGLNGLVRRGEVIGEAFADAVSELRGAASGASTSWEAVDLPKLASSLATLSSAVADATPALETLLRSDLTDPRVVRVISGVARALLQGAEQEKAEPLKPTGVFSLLRALKDEDVARGLGFLIHVARAFGRELKSP